Protein AF-A0A942J3Y1-F1 (afdb_monomer_lite)

Secondary structure (DSSP, 8-state):
--PPPPTTSHHHHHHHHHHS-GGG--HHHHHHHHHHHHHH-TTSHHHHHHHHHHHHHHHTT---HHHHHHHHHHHHHHHTSTTS-HHHHHHHHHHHHHHHHHHHHHHH---SHHHHHHHHHHHHHHHHTTT---HHHHHHHHHHHHS---GGGGGG-PPPP-

Structure (mmCIF, N/CA/C/O backbone):
data_AF-A0A942J3Y1-F1
#
_entry.id   AF-A0A942J3Y1-F1
#
loop_
_atom_site.group_PDB
_atom_site.id
_atom_site.type_symbol
_atom_site.label_atom_id
_atom_site.label_alt_id
_atom_site.label_comp_id
_atom_site.label_asym_id
_atom_site.label_entity_id
_atom_site.label_seq_id
_atom_site.pdbx_PDB_ins_code
_atom_site.Cartn_x
_atom_site.Cartn_y
_atom_site.Cartn_z
_atom_site.occupancy
_atom_site.B_iso_or_equiv
_atom_site.auth_seq_id
_atom_site.auth_comp_id
_atom_site.auth_asym_id
_atom_site.auth_atom_id
_atom_site.pdbx_PDB_model_num
ATOM 1 N N . MET A 1 1 ? 2.116 -16.446 23.654 1.00 41.72 1 MET A N 1
ATOM 2 C CA . MET A 1 1 ? 1.563 -17.538 22.818 1.00 41.72 1 MET A CA 1
ATOM 3 C C . MET A 1 1 ? 0.616 -16.916 21.789 1.00 41.72 1 MET A C 1
ATOM 5 O O . MET A 1 1 ? -0.376 -16.317 22.178 1.00 41.72 1 MET A O 1
ATOM 9 N N . LYS A 1 2 ? 0.977 -16.904 20.498 1.00 59.09 2 LYS A N 1
ATOM 10 C CA . LYS A 1 2 ? 0.240 -16.168 19.449 1.00 59.09 2 LYS A CA 1
ATOM 11 C C . LYS A 1 2 ? -0.956 -17.019 18.995 1.00 59.09 2 LYS A C 1
ATOM 13 O O . LYS A 1 2 ? -0.761 -18.037 18.337 1.00 59.09 2 LYS A O 1
ATOM 18 N N . HIS A 1 3 ? -2.175 -16.656 19.394 1.00 60.16 3 HIS A N 1
ATOM 19 C CA . HIS A 1 3 ? -3.381 -17.385 18.993 1.00 60.16 3 HIS A CA 1
ATOM 20 C C . HIS A 1 3 ? -3.645 -17.165 17.495 1.00 60.16 3 HIS A C 1
ATOM 22 O O . HIS A 1 3 ? -3.799 -16.032 17.043 1.00 60.16 3 HIS A O 1
ATOM 28 N N . ARG A 1 4 ? -3.653 -18.240 16.698 1.00 71.06 4 ARG A N 1
ATOM 29 C CA . ARG A 1 4 ? -4.089 -18.193 15.296 1.00 71.06 4 ARG A CA 1
ATOM 30 C C . ARG A 1 4 ? -5.617 -18.273 15.283 1.00 71.06 4 ARG A C 1
ATOM 32 O O . ARG A 1 4 ? -6.165 -19.215 15.847 1.00 71.06 4 ARG A O 1
ATOM 39 N N . GLY A 1 5 ? -6.272 -17.303 14.640 1.00 77.69 5 GLY A N 1
ATOM 40 C CA . GLY A 1 5 ? -7.735 -17.231 14.590 1.00 77.69 5 GLY A CA 1
ATOM 41 C C . GLY A 1 5 ? -8.376 -18.508 14.032 1.00 77.69 5 GLY A C 1
ATOM 42 O O . GLY A 1 5 ? -7.871 -19.103 13.073 1.00 77.69 5 GLY A O 1
ATOM 43 N N . ARG A 1 6 ? -9.478 -18.930 14.650 1.00 85.38 6 ARG A N 1
ATOM 44 C CA . ARG A 1 6 ? -10.275 -20.119 14.325 1.00 85.38 6 ARG A CA 1
ATOM 45 C C . ARG A 1 6 ? -11.400 -19.793 13.348 1.00 85.38 6 ARG A C 1
ATOM 47 O O . ARG A 1 6 ? -11.776 -18.644 13.161 1.00 85.38 6 ARG A O 1
ATOM 54 N N . LYS A 1 7 ? -11.991 -20.831 12.744 1.00 88.50 7 LYS A N 1
ATOM 55 C CA . LYS A 1 7 ? -13.060 -20.708 11.731 1.00 88.50 7 LYS A CA 1
ATOM 56 C C . LYS A 1 7 ? -14.261 -19.865 12.193 1.00 88.50 7 LYS A C 1
ATOM 58 O O . LYS A 1 7 ? -14.865 -19.185 11.365 1.00 88.50 7 LYS A O 1
ATOM 63 N N . SER A 1 8 ? -14.601 -19.933 13.476 1.00 89.38 8 SER A N 1
ATOM 64 C CA . SER A 1 8 ? -15.709 -19.205 14.103 1.00 89.38 8 SER A CA 1
ATOM 65 C C . SER A 1 8 ? -15.400 -17.736 14.384 1.00 89.38 8 SER A C 1
ATOM 67 O O . SER A 1 8 ? -16.333 -16.943 14.496 1.00 89.38 8 SER A O 1
ATOM 69 N N . ASP A 1 9 ? -14.122 -17.363 14.467 1.00 93.31 9 ASP A N 1
ATOM 70 C CA . ASP A 1 9 ? -13.719 -16.047 14.949 1.00 93.31 9 ASP A CA 1
ATOM 71 C C . ASP A 1 9 ? -14.112 -14.964 13.935 1.00 93.31 9 ASP A C 1
ATOM 73 O O . ASP A 1 9 ? -13.866 -15.136 12.731 1.00 93.31 9 ASP A O 1
ATOM 77 N N . PRO A 1 10 ? -14.675 -13.825 14.377 1.00 94.31 10 PRO A N 1
ATOM 78 C CA . PRO A 1 10 ? -15.146 -12.789 13.459 1.00 94.31 10 PRO A CA 1
ATOM 79 C C . PRO A 1 10 ? -14.056 -12.300 12.489 1.00 94.31 10 PRO A C 1
ATOM 81 O O . PRO A 1 10 ? -14.285 -12.230 11.277 1.00 94.31 10 PRO A O 1
ATOM 84 N N . LEU A 1 11 ? -12.831 -12.089 12.990 1.00 93.62 11 LEU A N 1
ATOM 85 C CA . LEU A 1 11 ? -11.681 -11.678 12.177 1.00 93.62 11 LEU A CA 1
ATOM 86 C C . LEU A 1 11 ? -11.264 -12.735 11.150 1.00 93.62 11 LEU A C 1
ATOM 88 O O . LEU A 1 11 ? -10.953 -12.418 9.999 1.00 93.62 11 LEU A O 1
ATOM 92 N N . TYR A 1 12 ? -11.306 -14.015 11.524 1.00 93.62 12 TYR A N 1
ATOM 93 C CA . TYR A 1 12 ? -11.017 -15.086 10.578 1.00 93.62 12 TYR A CA 1
ATOM 94 C C . TYR A 1 12 ? -12.079 -15.139 9.476 1.00 93.62 12 TYR A C 1
ATOM 96 O O . TYR A 1 12 ? -11.744 -15.334 8.304 1.00 93.62 12 TYR A O 1
ATOM 104 N N . ARG A 1 13 ? -13.355 -14.926 9.816 1.00 94.94 13 ARG A N 1
ATOM 105 C CA . ARG A 1 13 ? -14.476 -14.926 8.863 1.00 94.94 13 ARG A CA 1
ATOM 106 C C . ARG A 1 13 ? -14.431 -13.752 7.882 1.00 94.94 13 ARG A C 1
ATOM 108 O O . ARG A 1 13 ? -14.847 -13.936 6.740 1.00 94.94 13 ARG A O 1
ATOM 115 N N . THR A 1 14 ? -13.915 -12.591 8.290 1.00 95.12 14 THR A N 1
ATOM 116 C CA . THR A 1 14 ? -13.847 -11.384 7.441 1.00 95.12 14 THR A CA 1
ATOM 117 C C . THR A 1 14 ? -12.555 -11.268 6.620 1.00 95.12 14 THR A C 1
ATOM 119 O O . THR A 1 14 ? -12.500 -10.497 5.667 1.00 95.12 14 THR A O 1
ATOM 122 N N . ARG A 1 15 ? -11.527 -12.088 6.898 1.00 94.56 15 ARG A N 1
ATOM 123 C CA . ARG A 1 15 ? -10.178 -11.979 6.293 1.00 94.56 15 ARG A CA 1
ATOM 124 C C . ARG A 1 15 ? -10.134 -11.804 4.768 1.00 94.56 15 ARG A C 1
ATOM 126 O O . ARG A 1 15 ? -9.272 -11.099 4.265 1.00 94.56 15 ARG A O 1
ATOM 133 N N . ARG A 1 16 ? -11.045 -12.450 4.026 1.00 95.50 16 ARG A N 1
ATOM 134 C CA . ARG A 1 16 ? -11.109 -12.337 2.556 1.00 95.50 16 ARG A CA 1
ATOM 135 C C . ARG A 1 16 ? -11.624 -10.968 2.108 1.00 95.50 16 ARG A C 1
ATOM 137 O O . ARG A 1 16 ? -11.106 -10.423 1.146 1.00 95.50 16 ARG A O 1
ATOM 144 N N . LEU A 1 17 ? -12.589 -10.407 2.833 1.00 96.56 17 LEU A N 1
ATOM 145 C CA . LEU A 1 17 ? -13.144 -9.083 2.552 1.00 96.56 17 LEU A CA 1
ATOM 146 C C . LEU A 1 17 ? -12.122 -7.979 2.852 1.00 96.56 17 LEU A C 1
ATOM 148 O O . LEU A 1 17 ? -12.091 -6.976 2.156 1.00 96.56 17 LEU A O 1
ATOM 152 N N . LEU A 1 18 ? -11.243 -8.191 3.840 1.00 96.06 18 LEU A N 1
ATOM 153 C CA . LEU A 1 18 ? -10.174 -7.242 4.176 1.00 96.06 18 LEU A CA 1
ATOM 154 C C . LEU A 1 18 ? -9.089 -7.139 3.093 1.00 96.06 18 LEU A C 1
ATOM 156 O O . LEU A 1 18 ? -8.477 -6.085 2.943 1.00 96.06 18 LEU A O 1
ATOM 160 N N . VAL A 1 19 ? -8.823 -8.204 2.333 1.00 95.75 19 VAL A N 1
ATOM 161 C CA . VAL A 1 19 ? -7.805 -8.173 1.261 1.00 95.75 19 VAL A CA 1
ATOM 162 C C . VAL A 1 19 ? -8.372 -7.760 -0.094 1.00 95.75 19 VAL A C 1
ATOM 164 O O . VAL A 1 19 ? -7.614 -7.357 -0.971 1.00 95.75 19 VAL A O 1
ATOM 167 N N . MET A 1 20 ? -9.691 -7.826 -0.268 1.00 95.94 20 MET A N 1
ATOM 168 C CA . MET A 1 20 ? -10.347 -7.304 -1.460 1.00 95.94 20 MET A CA 1
ATOM 169 C C . MET A 1 20 ? -10.292 -5.777 -1.498 1.00 95.94 20 MET A C 1
ATOM 171 O O . MET A 1 20 ? -10.225 -5.116 -0.465 1.00 95.94 20 MET A O 1
ATOM 175 N N . ALA A 1 21 ? -10.301 -5.251 -2.716 1.00 94.62 21 ALA A N 1
ATOM 176 C CA . ALA A 1 21 ? -10.475 -3.837 -3.001 1.00 94.62 21 ALA A CA 1
ATOM 177 C C . ALA A 1 21 ? -11.900 -3.397 -2.631 1.00 94.62 21 ALA A C 1
ATOM 179 O O . ALA A 1 21 ? -12.844 -4.110 -2.987 1.00 94.62 21 ALA A O 1
ATOM 180 N N . ASP A 1 22 ? -12.065 -2.268 -1.938 1.00 94.56 22 ASP A N 1
ATOM 181 C CA . ASP A 1 22 ? -13.389 -1.819 -1.481 1.00 94.56 22 ASP A CA 1
ATOM 182 C C . ASP A 1 22 ? -14.372 -1.582 -2.635 1.00 94.56 22 ASP A C 1
ATOM 184 O O . ASP A 1 22 ? -15.543 -1.957 -2.554 1.00 94.56 22 ASP A O 1
ATOM 188 N N . GLU A 1 23 ? -13.876 -1.073 -3.763 1.00 94.12 23 GLU A N 1
ATOM 189 C CA . GLU A 1 23 ? -14.667 -0.832 -4.971 1.00 94.12 23 GLU A CA 1
ATOM 190 C C . GLU A 1 23 ? -15.221 -2.120 -5.608 1.00 94.12 23 GLU A C 1
ATOM 192 O O . GLU A 1 23 ? -16.117 -2.066 -6.444 1.00 94.12 23 GLU A O 1
ATOM 197 N N . ARG A 1 24 ? -14.711 -3.295 -5.212 1.00 94.69 24 ARG A N 1
ATOM 198 C CA . ARG A 1 24 ? -15.180 -4.608 -5.689 1.00 94.69 24 ARG A CA 1
ATOM 199 C C . ARG A 1 24 ? -16.197 -5.266 -4.760 1.00 94.69 24 ARG A C 1
ATOM 201 O O . ARG A 1 24 ? -16.638 -6.377 -5.051 1.00 94.69 24 ARG A O 1
ATOM 208 N N . LEU A 1 25 ? -16.492 -4.655 -3.617 1.00 95.69 25 LEU A N 1
ATOM 209 C CA . LEU A 1 25 ? -17.461 -5.175 -2.663 1.00 95.69 25 LEU A CA 1
ATOM 210 C C . LEU A 1 25 ? -18.853 -4.645 -3.001 1.00 95.69 25 LEU A C 1
ATOM 212 O O . LEU A 1 25 ? -19.019 -3.467 -3.307 1.00 95.69 25 LEU A O 1
ATOM 216 N N . ASP A 1 26 ? -19.848 -5.524 -2.919 1.00 97.12 26 ASP A N 1
ATOM 217 C CA . ASP A 1 26 ? -21.243 -5.104 -2.857 1.00 97.12 26 ASP A CA 1
ATOM 218 C C . ASP A 1 26 ? -21.583 -4.601 -1.444 1.00 97.12 26 ASP A C 1
ATOM 220 O O . ASP A 1 26 ? -20.821 -4.784 -0.483 1.00 97.12 26 ASP A O 1
ATOM 224 N N . ASP A 1 27 ? -22.741 -3.961 -1.305 1.00 97.25 27 ASP A N 1
ATOM 225 C CA . ASP A 1 27 ? -23.154 -3.358 -0.035 1.00 97.25 27 ASP A CA 1
ATOM 226 C C . ASP A 1 27 ? -23.291 -4.400 1.077 1.00 97.25 27 ASP A C 1
ATOM 228 O O . ASP A 1 27 ? -22.856 -4.176 2.207 1.00 97.25 27 ASP A O 1
ATOM 232 N N . ARG A 1 28 ? -23.765 -5.603 0.734 1.00 97.19 28 ARG A N 1
ATOM 233 C CA . ARG A 1 28 ? -23.866 -6.727 1.670 1.00 97.19 28 ARG A CA 1
ATOM 234 C C . ARG A 1 28 ? -22.498 -7.156 2.201 1.00 97.19 28 ARG A C 1
ATOM 236 O O . ARG A 1 28 ? -22.358 -7.493 3.379 1.00 97.19 28 ARG A O 1
ATOM 243 N N . ALA A 1 29 ? -21.476 -7.195 1.352 1.00 96.56 29 ALA A N 1
ATOM 244 C CA . ALA A 1 29 ? -20.122 -7.543 1.750 1.00 96.56 29 ALA A CA 1
ATOM 245 C C . ALA A 1 29 ? -19.470 -6.422 2.569 1.00 96.56 29 ALA A C 1
ATOM 247 O O . ALA A 1 29 ? -18.760 -6.733 3.532 1.00 96.56 29 ALA A O 1
ATOM 248 N N . ARG A 1 30 ? -19.740 -5.146 2.257 1.00 97.12 30 ARG A N 1
ATOM 249 C CA . ARG A 1 30 ? -19.304 -4.004 3.083 1.00 97.12 30 ARG A CA 1
ATOM 250 C C . ARG A 1 30 ? -19.914 -4.062 4.480 1.00 97.12 30 ARG A C 1
ATOM 252 O O . ARG A 1 30 ? -19.170 -4.027 5.461 1.00 97.12 30 ARG A O 1
ATOM 259 N N . GLU A 1 31 ? -21.228 -4.240 4.574 1.00 97.25 31 GLU A N 1
ATOM 260 C CA . GLU A 1 31 ? -21.950 -4.357 5.844 1.00 97.25 31 GLU A CA 1
ATOM 261 C C . GLU A 1 31 ? -21.434 -5.550 6.657 1.00 97.25 31 GLU A C 1
ATOM 263 O O . GLU A 1 31 ? -21.067 -5.426 7.828 1.00 97.25 31 GLU A O 1
ATOM 268 N N . ARG A 1 32 ? -21.269 -6.709 6.008 1.00 96.81 32 ARG A N 1
ATOM 269 C CA . ARG A 1 32 ? -20.686 -7.894 6.645 1.00 96.81 32 ARG A CA 1
ATOM 270 C C . ARG A 1 32 ? -19.273 -7.640 7.168 1.00 96.81 32 ARG A C 1
ATOM 272 O O . ARG A 1 32 ? -18.941 -8.117 8.255 1.00 96.81 32 ARG A O 1
ATOM 279 N N . ARG A 1 33 ? -18.420 -6.935 6.416 1.00 97.31 33 ARG A N 1
ATOM 280 C CA . ARG A 1 33 ? -17.069 -6.574 6.873 1.00 97.31 33 ARG A CA 1
ATOM 281 C C . ARG A 1 33 ? -17.146 -5.685 8.110 1.00 97.31 33 ARG A C 1
ATOM 283 O O . ARG A 1 33 ? -16.448 -5.973 9.081 1.00 97.31 33 ARG A O 1
ATOM 290 N N . GLN A 1 34 ? -17.975 -4.644 8.074 1.00 96.56 34 GLN A N 1
ATOM 291 C CA . GLN A 1 34 ? -18.157 -3.712 9.187 1.00 96.56 34 GLN A CA 1
ATOM 292 C C . GLN A 1 34 ? -18.646 -4.436 10.447 1.00 96.56 34 GLN A C 1
ATOM 294 O O . GLN A 1 34 ? -18.016 -4.303 11.496 1.00 96.56 34 GLN A O 1
ATOM 299 N N . GLY A 1 35 ? -19.677 -5.279 10.334 1.00 97.19 35 GLY A N 1
ATOM 300 C CA . GLY A 1 35 ? -20.210 -6.053 11.458 1.00 97.19 35 GLY A CA 1
ATOM 301 C C . GLY A 1 35 ? -19.194 -7.036 12.050 1.00 97.19 35 GLY A C 1
ATOM 302 O O . GLY A 1 35 ? -19.045 -7.127 13.267 1.00 97.19 35 GLY A O 1
ATOM 303 N N . LEU A 1 36 ? -18.426 -7.739 11.209 1.00 97.00 36 LEU A N 1
ATOM 304 C CA . LEU A 1 36 ? -17.396 -8.669 11.690 1.00 97.00 36 LEU A CA 1
ATOM 305 C C . LEU A 1 36 ? -16.187 -7.959 12.317 1.00 97.00 36 LEU A C 1
ATOM 307 O O . LEU A 1 36 ? -15.577 -8.518 13.227 1.00 97.00 36 LEU A O 1
ATOM 311 N N . LEU A 1 37 ? -15.840 -6.753 11.855 1.00 96.69 37 LEU A N 1
ATOM 312 C CA . LEU A 1 37 ? -14.838 -5.913 12.516 1.00 96.69 37 LEU A CA 1
ATOM 313 C C . LEU A 1 37 ? -15.357 -5.415 13.866 1.00 96.69 37 LEU A C 1
ATOM 315 O O . LEU A 1 37 ? -14.648 -5.541 14.854 1.00 96.69 37 LEU A O 1
ATOM 319 N N . ALA A 1 38 ? -16.599 -4.929 13.940 1.00 96.19 38 ALA A N 1
ATOM 320 C CA . ALA A 1 38 ? -17.200 -4.487 15.200 1.00 96.19 38 ALA A CA 1
ATOM 321 C C . ALA A 1 38 ? -17.222 -5.604 16.260 1.00 96.19 38 ALA A C 1
ATOM 323 O O . ALA A 1 38 ? -16.930 -5.358 17.424 1.00 96.19 38 ALA A O 1
ATOM 324 N N . ALA A 1 39 ? -17.497 -6.845 15.850 1.00 95.75 39 ALA A N 1
ATOM 325 C CA . ALA A 1 39 ? -17.523 -7.994 16.753 1.00 95.75 39 ALA A CA 1
ATOM 326 C C . ALA A 1 39 ? -16.134 -8.557 17.119 1.00 95.75 39 ALA A C 1
ATOM 328 O O . ALA A 1 39 ? -16.016 -9.299 18.091 1.00 95.75 39 ALA A O 1
ATOM 329 N N . GLY A 1 40 ? -15.100 -8.297 16.311 1.00 94.25 40 GLY A N 1
ATOM 330 C CA . GLY A 1 40 ? -13.810 -8.994 16.398 1.00 94.25 40 GLY A CA 1
ATOM 331 C C . GLY A 1 40 ? -12.583 -8.118 16.619 1.00 94.25 40 GLY A C 1
ATOM 332 O O . GLY A 1 40 ? -11.514 -8.663 16.883 1.00 94.25 40 GLY A O 1
ATOM 333 N N . ASP A 1 41 ? -12.710 -6.799 16.489 1.00 95.31 41 ASP A N 1
ATOM 334 C CA . ASP A 1 41 ? -11.605 -5.840 16.541 1.00 95.31 41 ASP A CA 1
ATOM 335 C C . ASP A 1 41 ? -11.842 -4.765 17.615 1.00 95.31 41 ASP A C 1
ATOM 337 O O . ASP A 1 41 ? -12.019 -3.590 17.295 1.00 95.31 41 ASP A O 1
ATOM 341 N N . PRO A 1 42 ? -11.858 -5.137 18.907 1.00 93.94 42 PRO A N 1
ATOM 342 C CA . PRO A 1 42 ? -12.206 -4.213 19.990 1.00 93.94 42 PRO A CA 1
ATOM 343 C C . PRO A 1 42 ? -11.243 -3.025 20.115 1.00 93.94 42 PRO A C 1
ATOM 345 O O . PRO A 1 42 ? -11.607 -2.004 20.684 1.00 93.94 42 PRO A O 1
ATOM 348 N N . LYS A 1 43 ? -10.013 -3.158 19.601 1.00 92.31 43 LYS A N 1
ATOM 349 C CA . LYS A 1 43 ? -9.005 -2.089 19.600 1.00 92.31 43 LYS A CA 1
ATOM 350 C C . LYS A 1 43 ? -8.968 -1.290 18.295 1.00 92.31 43 LYS A C 1
ATOM 352 O O . LYS A 1 43 ? -8.190 -0.354 18.207 1.00 92.31 43 LYS A O 1
ATOM 357 N N . GLY A 1 44 ? -9.726 -1.683 17.271 1.00 95.31 44 GLY A N 1
ATOM 358 C CA . GLY A 1 44 ? -9.732 -1.018 15.962 1.00 95.31 44 GLY A CA 1
ATOM 359 C C . GLY A 1 44 ? -8.487 -1.242 15.093 1.00 95.31 44 GLY A C 1
ATOM 360 O O . GLY A 1 44 ? -8.465 -0.810 13.946 1.00 95.31 44 GLY A O 1
ATOM 361 N N . HIS A 1 45 ? -7.467 -1.959 15.576 1.00 95.62 45 HIS A N 1
ATOM 362 C CA . HIS A 1 45 ? -6.189 -2.089 14.869 1.00 95.62 45 HIS A CA 1
ATOM 363 C C . HIS A 1 45 ? -6.327 -2.749 13.487 1.00 95.62 45 HIS A C 1
ATOM 365 O O . HIS A 1 45 ? -5.573 -2.433 12.566 1.00 95.62 45 HIS A O 1
ATOM 371 N N . VAL A 1 46 ? -7.248 -3.706 13.332 1.00 96.12 46 VAL A N 1
ATOM 372 C CA . VAL A 1 46 ? -7.466 -4.395 12.049 1.00 96.12 46 VAL A CA 1
ATOM 373 C C . VAL A 1 46 ? -8.227 -3.496 11.083 1.00 96.12 46 VAL A C 1
ATOM 375 O O . VAL A 1 46 ? -7.933 -3.504 9.886 1.00 96.12 46 VAL A O 1
ATOM 378 N N . ARG A 1 47 ? -9.181 -2.713 11.590 1.00 96.94 47 ARG A N 1
ATOM 379 C CA . ARG A 1 47 ? -9.869 -1.677 10.822 1.00 96.94 47 ARG A CA 1
ATOM 380 C C . ARG A 1 47 ? -8.876 -0.633 10.325 1.00 96.94 47 ARG A C 1
ATOM 382 O O . ARG A 1 47 ? -8.853 -0.392 9.124 1.00 96.94 47 ARG A O 1
ATOM 389 N N . ASP A 1 48 ? -8.016 -0.111 11.192 1.00 97.81 48 ASP A N 1
ATOM 390 C CA . ASP A 1 48 ? -7.001 0.879 10.819 1.00 97.81 48 ASP A CA 1
ATOM 391 C C . ASP A 1 48 ? -6.025 0.313 9.784 1.00 97.81 48 ASP A C 1
ATOM 393 O O . ASP A 1 48 ? -5.707 0.969 8.796 1.00 97.81 48 ASP A O 1
ATOM 397 N N . ALA A 1 49 ? -5.602 -0.946 9.948 1.00 97.44 49 ALA A N 1
ATOM 398 C CA . ALA A 1 49 ? -4.754 -1.625 8.972 1.00 97.44 49 ALA A CA 1
ATOM 399 C C . ALA A 1 49 ? -5.431 -1.785 7.606 1.00 97.44 49 ALA A C 1
ATOM 401 O O . ALA A 1 49 ? -4.783 -1.635 6.567 1.00 97.44 49 ALA A O 1
ATOM 402 N N . TRP A 1 50 ? -6.730 -2.082 7.589 1.00 97.50 50 TRP A N 1
ATOM 403 C CA . TRP A 1 50 ? -7.504 -2.131 6.355 1.00 97.50 50 TRP A CA 1
ATOM 404 C C . TRP A 1 50 ? -7.639 -0.743 5.711 1.00 97.50 50 TRP A C 1
ATOM 406 O O . TRP A 1 50 ? -7.416 -0.628 4.507 1.00 97.50 50 TRP A O 1
ATOM 416 N N . THR A 1 51 ? -7.916 0.303 6.492 1.00 97.06 51 THR A N 1
ATOM 417 C CA . THR A 1 51 ? -7.996 1.689 6.004 1.00 97.06 51 THR A CA 1
ATOM 418 C C . THR A 1 51 ? -6.663 2.144 5.416 1.00 97.06 51 THR A C 1
ATOM 420 O O . THR A 1 51 ? -6.622 2.620 4.285 1.00 97.06 51 THR A O 1
ATOM 423 N N . ALA A 1 52 ? -5.554 1.912 6.125 1.00 97.50 52 ALA A N 1
ATOM 424 C CA . ALA A 1 52 ? -4.209 2.211 5.641 1.00 97.50 52 ALA A CA 1
ATOM 425 C C . ALA A 1 52 ? -3.903 1.475 4.328 1.00 97.50 52 ALA A C 1
ATOM 427 O O . ALA A 1 52 ? -3.335 2.054 3.406 1.00 97.50 52 ALA A O 1
ATOM 428 N N . LYS A 1 53 ? -4.322 0.207 4.203 1.00 96.62 53 LYS A N 1
ATOM 429 C CA . LYS A 1 53 ? -4.194 -0.553 2.953 1.00 96.62 53 LYS A CA 1
ATOM 430 C C . LYS A 1 53 ? -4.955 0.119 1.807 1.00 96.62 53 LYS A C 1
ATOM 432 O O . LYS A 1 53 ? -4.394 0.223 0.722 1.00 96.62 53 LYS A O 1
ATOM 437 N N . GLU A 1 54 ? -6.202 0.545 2.008 1.00 97.25 54 GLU A N 1
ATOM 438 C CA . GLU A 1 54 ? -6.942 1.261 0.956 1.00 97.25 54 GLU A CA 1
ATOM 439 C C . GLU A 1 54 ? -6.271 2.598 0.614 1.00 97.25 54 GLU A C 1
ATOM 441 O O . GLU A 1 54 ? -6.036 2.853 -0.561 1.00 97.25 54 GLU A O 1
ATOM 446 N N . ALA A 1 55 ? -5.826 3.380 1.602 1.00 96.44 55 ALA A N 1
ATOM 447 C CA . ALA A 1 55 ? -5.109 4.639 1.367 1.00 96.44 55 ALA A CA 1
ATOM 448 C C . ALA A 1 55 ? -3.800 4.455 0.571 1.00 96.44 55 ALA A C 1
ATOM 450 O O . ALA A 1 55 ? -3.469 5.267 -0.291 1.00 96.44 55 ALA A O 1
ATOM 451 N N . VAL A 1 56 ? -3.068 3.356 0.795 1.00 96.12 56 VAL A N 1
ATOM 452 C CA . VAL A 1 56 ? -1.902 2.996 -0.032 1.00 96.12 56 VAL A CA 1
ATOM 453 C C . VAL A 1 56 ? -2.319 2.633 -1.461 1.00 96.12 56 VAL A C 1
ATOM 455 O O . VAL A 1 56 ? -1.587 2.920 -2.406 1.00 96.12 56 VAL A O 1
ATOM 458 N N . ARG A 1 57 ? -3.481 1.998 -1.657 1.00 94.94 57 ARG A N 1
ATOM 459 C CA . ARG A 1 57 ? -3.993 1.690 -3.003 1.00 94.94 57 ARG A CA 1
ATOM 460 C C . ARG A 1 57 ? -4.407 2.949 -3.760 1.00 94.94 57 ARG A C 1
ATOM 462 O O . ARG A 1 57 ? -4.216 2.975 -4.975 1.00 94.94 57 ARG A O 1
ATOM 469 N N . GLU A 1 58 ? -4.927 3.961 -3.066 1.00 93.62 58 GLU A N 1
ATOM 470 C CA . GLU A 1 58 ? -5.309 5.246 -3.670 1.00 93.62 58 GLU A CA 1
ATOM 471 C C . GLU A 1 58 ? -4.144 5.933 -4.379 1.00 93.62 58 GLU A C 1
ATOM 473 O O . GLU A 1 58 ? -4.357 6.488 -5.454 1.00 93.62 58 GLU A O 1
ATOM 478 N N . ILE A 1 59 ? -2.912 5.801 -3.859 1.00 94.31 59 ILE A N 1
ATOM 479 C CA . ILE A 1 59 ? -1.695 6.343 -4.490 1.00 94.31 59 ILE A CA 1
ATOM 480 C C . ILE A 1 59 ? -1.686 6.024 -5.983 1.00 94.31 59 ILE A C 1
ATOM 482 O O . ILE A 1 59 ? -1.550 6.919 -6.803 1.00 94.31 59 ILE A O 1
ATOM 486 N N . TYR A 1 60 ? -1.931 4.764 -6.355 1.00 89.62 60 TYR A N 1
ATOM 487 C CA . TYR A 1 60 ? -1.845 4.286 -7.739 1.00 89.62 60 TYR A CA 1
ATOM 488 C C . TYR A 1 60 ? -2.939 4.824 -8.677 1.00 89.62 60 TYR A C 1
ATOM 490 O O . TYR A 1 60 ? -2.856 4.600 -9.890 1.00 89.62 60 TYR A O 1
ATOM 498 N N . ARG A 1 61 ? -3.953 5.519 -8.148 1.00 91.56 61 ARG A N 1
ATOM 499 C CA . ARG A 1 61 ? -4.959 6.246 -8.937 1.00 91.56 61 ARG A CA 1
ATOM 500 C C . ARG A 1 61 ? -4.525 7.678 -9.260 1.00 91.56 61 ARG A C 1
ATOM 502 O O . ARG A 1 61 ? -5.092 8.279 -10.167 1.00 91.56 61 ARG A O 1
ATOM 509 N N . ILE A 1 62 ? -3.518 8.204 -8.565 1.00 93.94 62 ILE A N 1
ATOM 510 C CA . ILE A 1 62 ? -2.976 9.544 -8.790 1.00 93.94 62 ILE A CA 1
ATOM 511 C C . ILE A 1 62 ? -2.133 9.540 -10.071 1.00 93.94 62 ILE A C 1
ATOM 513 O O . ILE A 1 62 ? -1.263 8.687 -10.262 1.00 93.94 62 ILE A O 1
ATOM 517 N N . ALA A 1 63 ? -2.397 10.487 -10.972 1.00 91.62 63 ALA A N 1
ATOM 518 C CA . ALA A 1 63 ? -1.644 10.625 -12.219 1.00 91.62 63 ALA A CA 1
ATOM 519 C C . ALA A 1 63 ? -0.373 11.475 -12.049 1.00 91.62 63 ALA A C 1
ATOM 521 O O . ALA A 1 63 ? 0.660 11.137 -12.622 1.00 91.62 63 ALA A O 1
ATOM 522 N N . ASP A 1 64 ? -0.446 12.549 -11.259 1.00 93.12 64 ASP A N 1
ATOM 523 C CA . ASP A 1 64 ? 0.660 13.484 -11.040 1.00 93.12 64 ASP A CA 1
ATOM 524 C C . ASP A 1 64 ? 1.689 12.912 -10.038 1.00 93.12 64 ASP A C 1
ATOM 526 O O . ASP A 1 64 ? 1.324 12.608 -8.897 1.00 93.12 64 ASP A O 1
ATOM 530 N N . PRO A 1 65 ? 2.974 12.769 -10.422 1.00 93.25 65 PRO A N 1
ATOM 531 C CA . PRO A 1 65 ? 4.030 12.308 -9.522 1.00 93.25 65 PRO A CA 1
ATOM 532 C C . PRO A 1 65 ? 4.237 13.173 -8.273 1.00 93.25 65 PRO A C 1
ATOM 534 O O . PRO A 1 65 ? 4.564 12.624 -7.221 1.00 93.25 65 PRO A O 1
ATOM 537 N N . ASN A 1 66 ? 4.050 14.493 -8.363 1.00 95.50 66 ASN A N 1
ATOM 538 C CA . ASN A 1 66 ? 4.215 15.393 -7.219 1.00 95.50 66 ASN A CA 1
ATOM 539 C C . ASN A 1 66 ? 3.087 15.178 -6.211 1.00 95.50 66 ASN A C 1
ATOM 541 O O . ASN A 1 66 ? 3.349 14.960 -5.031 1.00 95.50 66 ASN A O 1
ATOM 545 N N . LEU A 1 67 ? 1.845 15.105 -6.695 1.00 96.12 67 LEU A N 1
ATOM 546 C CA . LEU A 1 67 ? 0.689 14.802 -5.852 1.00 96.12 67 LEU A CA 1
ATOM 547 C C . LEU A 1 67 ? 0.786 13.399 -5.229 1.00 96.12 67 LEU A C 1
ATOM 549 O O . LEU A 1 67 ? 0.409 13.194 -4.079 1.00 96.12 67 LEU A O 1
ATOM 553 N N . ALA A 1 68 ? 1.328 12.421 -5.961 1.00 96.12 68 ALA A N 1
ATOM 554 C CA . ALA A 1 68 ? 1.567 11.085 -5.423 1.00 96.12 68 ALA A CA 1
ATOM 555 C C . ALA A 1 68 ? 2.629 11.092 -4.310 1.00 96.12 68 ALA A C 1
ATOM 557 O O . ALA A 1 68 ? 2.491 10.357 -3.329 1.00 96.12 68 ALA A O 1
ATOM 558 N N . LEU A 1 69 ? 3.672 11.923 -4.449 1.00 96.94 69 LEU A N 1
ATOM 559 C CA . LEU A 1 69 ? 4.701 12.116 -3.428 1.00 96.94 69 LEU A CA 1
ATOM 560 C C . LEU A 1 69 ? 4.134 12.783 -2.169 1.00 96.94 69 LEU A C 1
ATOM 562 O O . LEU A 1 69 ? 4.420 12.330 -1.060 1.00 96.94 69 LEU A O 1
ATOM 566 N N . GLU A 1 70 ? 3.326 13.828 -2.335 1.00 97.38 70 GLU A N 1
ATOM 567 C CA . GLU A 1 70 ? 2.629 14.498 -1.234 1.00 97.38 70 GLU A CA 1
ATOM 568 C C . GLU A 1 70 ? 1.735 13.507 -0.485 1.00 97.38 70 GLU A C 1
ATOM 570 O O . GLU A 1 70 ? 1.908 13.314 0.717 1.00 97.38 70 GLU A O 1
ATOM 575 N N . TRP A 1 71 ? 0.889 12.770 -1.211 1.00 97.38 71 TRP A N 1
ATOM 576 C CA . TRP A 1 71 ? -0.010 11.775 -0.628 1.00 97.38 71 TRP A CA 1
ATOM 577 C C . TRP A 1 71 ? 0.727 10.696 0.170 1.00 97.38 71 TRP A C 1
ATOM 579 O O . TRP A 1 71 ? 0.350 10.381 1.299 1.00 97.38 71 TRP A O 1
ATOM 589 N N . VAL A 1 72 ? 1.776 10.084 -0.398 1.00 97.75 72 VAL A N 1
ATOM 590 C CA . VAL A 1 72 ? 2.507 9.017 0.307 1.00 97.75 72 VAL A CA 1
ATOM 591 C C . VAL A 1 72 ? 3.255 9.555 1.527 1.00 97.75 72 VAL A C 1
ATOM 593 O O . VAL A 1 72 ? 3.390 8.830 2.512 1.00 97.75 72 VAL A O 1
ATOM 596 N N . THR A 1 73 ? 3.714 10.808 1.483 1.00 97.75 73 THR A N 1
ATOM 597 C CA . THR A 1 73 ? 4.397 11.464 2.605 1.00 97.75 73 THR A CA 1
ATOM 598 C C . THR A 1 73 ? 3.410 11.787 3.722 1.00 97.75 73 THR A C 1
ATOM 600 O O . THR A 1 73 ? 3.643 11.389 4.859 1.00 97.75 73 THR A O 1
ATOM 603 N N . GLU A 1 74 ? 2.263 12.388 3.406 1.00 98.00 74 GLU A N 1
ATOM 604 C CA . GLU A 1 74 ? 1.206 12.684 4.381 1.00 98.00 74 GLU A CA 1
ATOM 605 C C . GLU A 1 74 ? 0.658 11.406 5.032 1.00 98.00 74 GLU A C 1
ATOM 607 O O . GLU A 1 74 ? 0.501 11.324 6.255 1.00 98.00 74 GLU A O 1
ATOM 612 N N . LEU A 1 75 ? 0.433 10.358 4.234 1.00 97.88 75 LEU A N 1
ATOM 613 C CA . LEU A 1 75 ? 0.026 9.054 4.749 1.00 97.88 75 LEU A CA 1
ATOM 614 C C . LEU A 1 75 ? 1.103 8.450 5.658 1.00 97.88 75 LEU A C 1
ATOM 616 O O . LEU A 1 75 ? 0.784 7.865 6.694 1.00 97.88 75 LEU A O 1
ATOM 620 N N . ALA A 1 76 ? 2.378 8.571 5.285 1.00 98.00 76 ALA A N 1
ATOM 621 C CA . ALA A 1 76 ? 3.480 8.077 6.099 1.00 98.00 76 ALA A CA 1
ATOM 622 C C . ALA A 1 76 ? 3.566 8.797 7.450 1.00 98.00 76 ALA A C 1
ATOM 624 O O . ALA A 1 76 ? 3.772 8.133 8.469 1.00 98.00 76 ALA A O 1
ATOM 625 N N . ASP A 1 77 ? 3.381 10.116 7.450 1.00 97.94 77 ASP A N 1
ATOM 626 C CA . ASP A 1 77 ? 3.377 10.964 8.638 1.00 97.94 77 ASP A CA 1
ATOM 627 C C . ASP A 1 77 ? 2.202 10.624 9.554 1.00 97.94 77 ASP A C 1
ATOM 629 O O . ASP A 1 77 ? 2.407 10.354 10.738 1.00 97.94 77 ASP A O 1
ATOM 633 N N . THR A 1 78 ? 1.003 10.506 8.983 1.00 97.94 78 THR A N 1
ATOM 634 C CA . THR A 1 78 ? -0.207 10.086 9.699 1.00 97.94 78 THR A CA 1
ATOM 635 C C . THR A 1 78 ? -0.003 8.741 10.392 1.00 97.94 78 THR A C 1
ATOM 637 O O . THR A 1 78 ? -0.278 8.601 11.581 1.00 97.94 78 THR A O 1
ATOM 640 N N . LEU A 1 79 ? 0.510 7.734 9.678 1.00 97.81 79 LEU A N 1
ATOM 641 C CA . LEU A 1 79 ? 0.657 6.382 10.223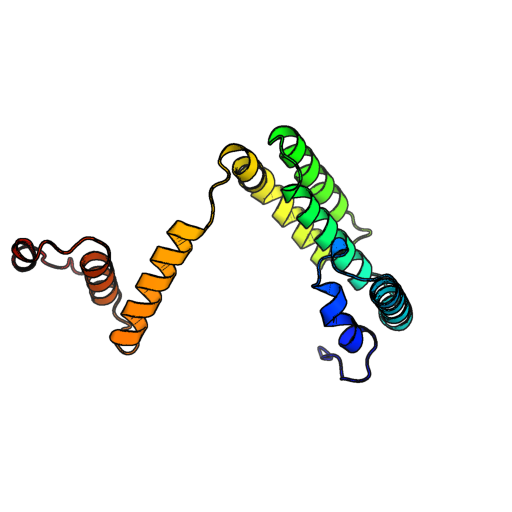 1.00 97.81 79 LEU A CA 1
ATOM 642 C C . LEU A 1 79 ? 1.762 6.252 11.282 1.00 97.81 79 LEU A C 1
ATOM 644 O O . LEU A 1 79 ? 1.771 5.250 11.996 1.00 97.81 79 LEU A O 1
ATOM 648 N N . ASP A 1 80 ? 2.695 7.204 11.386 1.00 96.94 80 ASP A N 1
ATOM 649 C CA . ASP A 1 80 ? 3.779 7.196 12.384 1.00 96.94 80 ASP A CA 1
ATOM 650 C C . ASP A 1 80 ? 3.331 7.720 13.766 1.00 96.94 80 ASP A C 1
ATOM 652 O O . ASP A 1 80 ? 4.049 7.543 14.760 1.00 96.94 80 ASP A O 1
ATOM 656 N N . ASP A 1 81 ? 2.123 8.290 13.855 1.00 96.31 81 ASP A N 1
ATOM 657 C CA . ASP A 1 81 ? 1.532 8.776 15.102 1.00 96.31 81 ASP A CA 1
ATOM 658 C C . ASP A 1 81 ? 1.347 7.646 16.136 1.00 96.31 81 ASP A C 1
ATOM 660 O O . ASP A 1 81 ? 1.054 6.488 15.826 1.00 96.31 81 ASP A O 1
ATOM 664 N N . THR A 1 82 ? 1.519 7.998 17.408 1.00 95.00 82 THR A N 1
ATOM 665 C CA . THR A 1 82 ? 1.326 7.124 18.569 1.00 95.00 82 THR A CA 1
ATOM 666 C C . THR A 1 82 ? -0.088 6.571 18.737 1.00 95.00 82 THR A C 1
ATOM 668 O O . THR A 1 82 ? -0.230 5.545 19.405 1.00 95.00 82 THR A O 1
ATOM 671 N N . VAL A 1 83 ? -1.108 7.188 18.128 1.00 95.50 83 VAL A N 1
ATOM 672 C CA . VAL A 1 83 ? -2.480 6.651 18.118 1.00 95.50 83 VAL A CA 1
ATOM 673 C C . VAL A 1 83 ? -2.577 5.322 17.367 1.00 95.50 83 VAL A C 1
ATOM 675 O O . VAL A 1 83 ? -3.438 4.503 17.683 1.00 95.50 83 VAL A O 1
ATOM 678 N N . TYR A 1 84 ? -1.677 5.066 16.410 1.00 96.81 84 TYR A N 1
ATOM 679 C CA . TYR A 1 84 ? -1.677 3.838 15.625 1.00 96.81 84 TYR A CA 1
ATOM 680 C C . TYR A 1 84 ? -0.846 2.719 16.264 1.00 96.81 84 TYR A C 1
ATOM 682 O O . TYR A 1 84 ? 0.146 2.925 16.970 1.00 96.81 84 TYR A O 1
ATOM 690 N N . SER A 1 85 ? -1.224 1.478 15.944 1.00 96.19 85 SER A N 1
ATOM 691 C CA . SER A 1 85 ? -0.464 0.285 16.337 1.00 96.19 85 SER A CA 1
ATOM 692 C C . SER A 1 85 ? 0.996 0.329 15.858 1.00 96.19 85 SER A C 1
ATOM 694 O O . SER A 1 85 ? 1.338 0.953 14.851 1.00 96.19 85 SER A O 1
ATOM 696 N N . LEU A 1 86 ? 1.881 -0.399 16.547 1.00 96.56 86 LEU A N 1
ATOM 697 C CA . LEU A 1 86 ? 3.303 -0.467 16.193 1.00 96.56 86 LEU A CA 1
ATOM 698 C C . LEU A 1 86 ? 3.526 -0.960 14.754 1.00 96.56 86 LEU A C 1
ATOM 700 O O . LEU A 1 86 ? 4.462 -0.523 14.082 1.00 96.56 86 LEU A O 1
ATOM 704 N N . GLU A 1 87 ? 2.689 -1.879 14.283 1.00 96.88 87 GLU A N 1
ATOM 705 C CA . GLU A 1 87 ? 2.696 -2.394 12.920 1.00 96.88 87 GLU A CA 1
ATOM 706 C C . GLU A 1 87 ? 2.417 -1.293 11.892 1.00 96.88 87 GLU A C 1
ATOM 708 O O . GLU A 1 87 ? 3.140 -1.200 10.898 1.00 96.88 87 GLU A O 1
ATOM 713 N N . LEU A 1 88 ? 1.436 -0.425 12.149 1.00 97.81 88 LEU A N 1
ATOM 714 C CA . LEU A 1 88 ? 1.121 0.708 11.276 1.00 97.81 88 LEU A CA 1
ATOM 715 C C . LEU A 1 88 ? 2.201 1.786 11.308 1.00 97.81 88 LEU A C 1
ATOM 717 O O . LEU A 1 88 ? 2.621 2.250 10.255 1.00 97.81 88 LEU A O 1
ATOM 721 N N . ARG A 1 89 ? 2.776 2.069 12.475 1.00 98.38 89 ARG A N 1
ATOM 722 C CA . ARG A 1 89 ? 3.921 2.987 12.590 1.00 98.38 89 ARG A CA 1
ATOM 723 C C . ARG A 1 89 ? 5.162 2.475 11.862 1.00 98.38 89 ARG A C 1
ATOM 725 O O . ARG A 1 89 ? 5.963 3.232 11.317 1.00 98.38 89 ARG A O 1
ATOM 732 N N . ARG A 1 90 ? 5.359 1.154 11.815 1.00 98.12 90 ARG A N 1
ATOM 733 C CA . ARG A 1 90 ? 6.398 0.532 10.972 1.00 98.12 90 ARG A CA 1
ATOM 734 C C . ARG A 1 90 ? 6.082 0.680 9.484 1.00 98.12 90 ARG A C 1
ATOM 736 O O . ARG A 1 90 ? 7.010 0.916 8.709 1.00 98.12 90 ARG A O 1
ATOM 743 N N . LEU A 1 91 ? 4.813 0.555 9.092 1.00 97.94 91 LEU A N 1
ATOM 744 C CA . LEU A 1 91 ? 4.376 0.821 7.722 1.00 97.94 91 LEU A CA 1
ATOM 745 C C . LEU A 1 91 ? 4.626 2.287 7.346 1.00 97.94 91 LEU A C 1
ATOM 747 O O . LEU A 1 91 ? 5.285 2.512 6.339 1.00 97.94 91 LEU A O 1
ATOM 751 N N . GLY A 1 92 ? 4.221 3.253 8.177 1.00 98.19 92 GLY A N 1
ATOM 752 C CA . GLY A 1 92 ? 4.465 4.685 7.960 1.00 98.19 92 GLY A CA 1
ATOM 753 C C . GLY A 1 92 ? 5.945 4.994 7.726 1.00 98.19 92 GLY A C 1
ATOM 754 O O . GLY A 1 92 ? 6.320 5.514 6.679 1.00 98.19 92 GLY A O 1
ATOM 755 N N . ARG A 1 93 ? 6.836 4.524 8.610 1.00 98.38 93 ARG A N 1
ATOM 756 C CA . ARG A 1 93 ? 8.296 4.665 8.416 1.00 98.38 93 ARG A CA 1
ATOM 757 C C . ARG A 1 93 ? 8.822 3.998 7.144 1.00 98.38 93 ARG A C 1
ATOM 759 O O . ARG A 1 93 ? 9.795 4.473 6.559 1.00 98.38 93 ARG A O 1
ATOM 766 N N . THR A 1 94 ? 8.211 2.890 6.724 1.00 98.19 94 THR A N 1
ATOM 767 C CA . THR A 1 94 ? 8.557 2.225 5.460 1.00 98.19 94 THR A CA 1
ATOM 768 C C . THR A 1 94 ? 8.116 3.075 4.273 1.00 98.19 94 THR A C 1
ATOM 770 O O . THR A 1 94 ? 8.922 3.299 3.375 1.00 98.19 94 THR A O 1
ATOM 773 N N . LEU A 1 95 ? 6.890 3.600 4.286 1.00 98.00 95 LEU A N 1
ATOM 774 C CA . LEU A 1 95 ? 6.381 4.493 3.246 1.00 98.00 95 LEU A CA 1
ATOM 775 C C . LEU A 1 95 ? 7.246 5.749 3.132 1.00 98.00 95 LEU A C 1
ATOM 777 O O . LEU A 1 95 ? 7.709 6.041 2.037 1.00 98.00 95 LEU A O 1
ATOM 781 N N . ARG A 1 96 ? 7.588 6.406 4.250 1.00 98.00 96 ARG A N 1
ATOM 782 C CA . ARG A 1 96 ? 8.470 7.587 4.249 1.00 98.00 96 ARG A CA 1
ATOM 783 C C . ARG A 1 96 ? 9.826 7.295 3.606 1.00 98.00 96 ARG A C 1
ATOM 785 O O . ARG A 1 96 ? 10.314 8.074 2.797 1.00 98.00 96 ARG A O 1
ATOM 792 N N . ARG A 1 97 ? 10.433 6.146 3.932 1.00 98.31 97 ARG A N 1
ATOM 793 C CA . ARG A 1 97 ? 11.727 5.729 3.362 1.00 98.31 97 ARG A CA 1
ATOM 794 C C . ARG A 1 97 ? 11.670 5.532 1.845 1.00 98.31 97 ARG A C 1
ATOM 796 O O . ARG A 1 97 ? 12.664 5.790 1.177 1.00 98.31 97 ARG A O 1
ATOM 803 N N . TRP A 1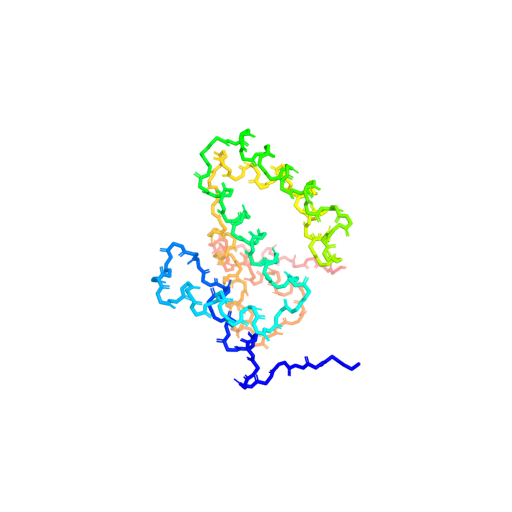 98 ? 10.549 5.025 1.338 1.00 97.25 98 TRP A N 1
ATOM 804 C CA . TRP A 1 98 ? 10.384 4.643 -0.066 1.00 97.25 98 TRP A CA 1
ATOM 805 C C . TRP A 1 98 ? 9.553 5.640 -0.885 1.00 97.25 98 TRP A C 1
ATOM 807 O O . TRP A 1 98 ? 9.292 5.388 -2.060 1.00 97.25 98 TRP A O 1
ATOM 817 N N . ALA A 1 99 ? 9.144 6.763 -0.291 1.00 96.44 99 ALA A N 1
ATOM 818 C CA . ALA A 1 99 ? 8.285 7.762 -0.916 1.00 96.44 99 ALA A CA 1
ATOM 819 C C . ALA A 1 99 ? 8.815 8.246 -2.282 1.00 96.44 99 ALA A C 1
ATOM 821 O O . ALA A 1 99 ? 8.043 8.204 -3.243 1.00 96.44 99 ALA A O 1
ATOM 822 N N . PRO A 1 100 ? 10.117 8.578 -2.449 1.00 94.62 100 PRO A N 1
ATOM 823 C CA . PRO A 1 100 ? 10.642 8.986 -3.752 1.00 94.62 100 PRO A CA 1
ATOM 824 C C . PRO A 1 100 ? 10.513 7.898 -4.826 1.00 94.62 100 PRO A C 1
ATOM 826 O O . PRO A 1 100 ? 10.176 8.186 -5.970 1.00 94.62 100 PRO A O 1
ATOM 829 N N . GLN A 1 101 ? 10.759 6.633 -4.474 1.00 93.50 101 GLN A N 1
ATOM 830 C CA . GLN A 1 101 ? 10.686 5.510 -5.412 1.00 93.50 101 GLN A CA 1
ATOM 831 C C . GLN A 1 101 ? 9.239 5.160 -5.766 1.00 93.50 101 GLN A C 1
ATOM 833 O O . GLN A 1 101 ? 8.959 4.828 -6.917 1.00 93.50 101 GLN A O 1
ATOM 838 N N . ILE A 1 102 ? 8.325 5.249 -4.795 1.00 93.19 102 ILE A N 1
ATOM 839 C CA . ILE A 1 102 ? 6.886 5.080 -5.023 1.00 93.19 102 ILE A CA 1
ATOM 840 C C . ILE A 1 102 ? 6.397 6.165 -5.990 1.00 93.19 102 ILE A C 1
ATOM 842 O O . ILE A 1 102 ? 5.794 5.837 -7.007 1.00 93.19 102 ILE A O 1
ATOM 846 N N . ALA A 1 103 ? 6.739 7.434 -5.745 1.00 93.31 103 ALA A N 1
ATOM 847 C CA . ALA A 1 103 ? 6.375 8.548 -6.620 1.00 93.31 103 ALA A CA 1
ATOM 848 C C . ALA A 1 103 ? 6.996 8.433 -8.027 1.00 93.31 103 ALA A C 1
ATOM 850 O O . ALA A 1 103 ? 6.326 8.687 -9.026 1.00 93.31 103 ALA A O 1
ATOM 851 N N . ALA A 1 104 ? 8.244 7.964 -8.146 1.00 91.88 104 ALA A N 1
ATOM 852 C CA . ALA A 1 104 ? 8.919 7.783 -9.437 1.00 91.88 104 ALA A CA 1
ATOM 853 C C . ALA A 1 104 ? 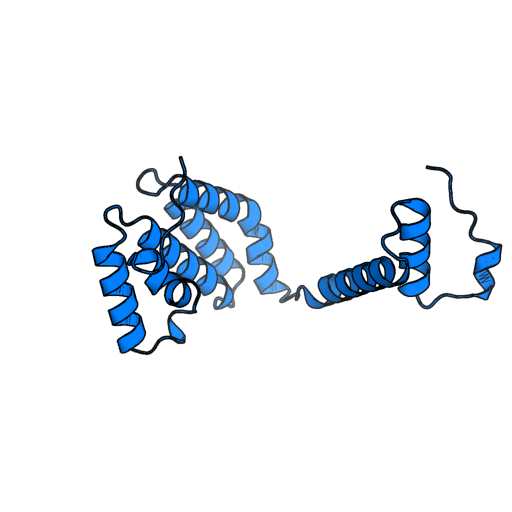8.201 6.796 -10.383 1.00 91.88 104 ALA A C 1
ATOM 855 O O . ALA A 1 104 ? 8.333 6.885 -11.612 1.00 91.88 104 ALA A O 1
ATOM 856 N N . TRP A 1 105 ? 7.404 5.867 -9.843 1.00 92.25 105 TRP A N 1
ATOM 857 C CA . TRP A 1 105 ? 6.553 5.001 -10.658 1.00 92.25 105 TRP A CA 1
ATOM 858 C C . TRP A 1 105 ? 5.500 5.792 -11.447 1.00 92.25 105 TRP A C 1
ATOM 860 O O . TRP A 1 105 ? 5.172 5.409 -12.567 1.00 92.25 105 TRP A O 1
ATOM 870 N N . HIS A 1 106 ? 5.011 6.918 -10.926 1.00 92.06 106 HIS A N 1
ATOM 871 C CA . HIS A 1 106 ? 3.994 7.732 -11.599 1.00 92.06 106 HIS A CA 1
ATOM 872 C C . HIS A 1 106 ? 4.533 8.404 -12.865 1.00 92.06 106 HIS A C 1
ATOM 874 O O . HIS A 1 106 ? 3.800 8.526 -13.842 1.00 92.06 106 HIS A O 1
ATOM 880 N N . ALA A 1 107 ? 5.826 8.744 -12.893 1.00 88.62 107 ALA A N 1
ATOM 881 C CA . ALA A 1 107 ? 6.482 9.302 -14.075 1.00 88.62 107 ALA A CA 1
ATOM 882 C C . ALA A 1 107 ? 6.839 8.229 -15.119 1.00 88.62 107 ALA A C 1
ATOM 884 O O . ALA A 1 107 ? 6.641 8.422 -16.314 1.00 88.62 107 ALA A O 1
ATOM 885 N N . SER A 1 108 ? 7.377 7.086 -14.678 1.00 88.50 108 SER A N 1
ATOM 886 C CA . SER A 1 108 ? 7.879 6.044 -15.590 1.00 88.50 108 SER A CA 1
ATOM 887 C C . SER A 1 108 ? 6.821 5.029 -16.022 1.00 88.50 108 SER A C 1
ATOM 889 O O . SER A 1 108 ? 6.966 4.393 -17.066 1.00 88.50 108 SER A O 1
ATOM 891 N N . ARG A 1 109 ? 5.801 4.805 -15.184 1.00 87.06 109 ARG A N 1
ATOM 892 C CA . ARG A 1 109 ? 4.817 3.711 -15.276 1.00 87.06 109 ARG A CA 1
ATOM 893 C C . ARG A 1 109 ? 5.466 2.342 -15.502 1.00 87.06 109 ARG A C 1
ATOM 895 O O . ARG A 1 109 ? 4.837 1.425 -16.034 1.00 87.06 109 ARG A O 1
ATOM 902 N N . ALA A 1 110 ? 6.725 2.195 -15.082 1.00 86.06 110 ALA A N 1
ATOM 903 C CA . ALA A 1 110 ? 7.489 0.979 -15.273 1.00 86.06 110 ALA A CA 1
ATOM 904 C C . ALA A 1 110 ? 6.796 -0.170 -14.537 1.00 86.06 110 ALA A C 1
ATOM 906 O O . ALA A 1 110 ? 6.478 -0.084 -13.350 1.00 86.06 110 ALA A O 1
ATOM 907 N N . SER A 1 111 ? 6.536 -1.260 -15.252 1.00 84.25 111 SER A N 1
ATOM 908 C CA . SER A 1 111 ? 5.999 -2.466 -14.632 1.00 84.25 111 SER A CA 1
ATOM 909 C C . SER A 1 111 ? 7.138 -3.341 -14.113 1.00 84.25 111 SER A C 1
ATOM 911 O O . SER A 1 111 ? 8.227 -3.369 -14.684 1.00 84.25 111 SER A O 1
ATOM 913 N N . ASN A 1 112 ? 6.856 -4.159 -13.099 1.00 87.12 112 ASN A N 1
ATOM 914 C CA . ASN A 1 112 ? 7.761 -5.240 -12.696 1.00 87.12 112 ASN A CA 1
ATOM 915 C C . ASN A 1 112 ? 7.832 -6.382 -13.731 1.00 87.12 112 ASN A C 1
ATOM 917 O O . ASN A 1 112 ? 8.523 -7.366 -13.491 1.00 87.12 112 ASN A O 1
ATOM 921 N N . GLY A 1 113 ? 7.146 -6.283 -14.878 1.00 87.62 113 GLY A N 1
ATOM 922 C CA . GLY A 1 113 ? 7.073 -7.331 -15.898 1.00 87.62 113 GLY A CA 1
ATOM 923 C C . GLY A 1 113 ? 8.440 -7.844 -16.370 1.00 87.62 113 GLY A C 1
ATOM 924 O O . GLY A 1 113 ? 8.664 -9.052 -16.303 1.00 87.62 113 GLY A O 1
ATOM 925 N N . PRO A 1 114 ? 9.384 -6.977 -16.784 1.00 85.75 114 PRO A N 1
ATOM 926 C CA . PRO A 1 114 ? 10.725 -7.409 -17.184 1.00 85.75 114 PRO A CA 1
ATOM 927 C C . PRO A 1 114 ? 11.487 -8.126 -16.061 1.00 85.75 114 PRO A C 1
ATOM 929 O O . PRO A 1 114 ? 12.108 -9.164 -16.289 1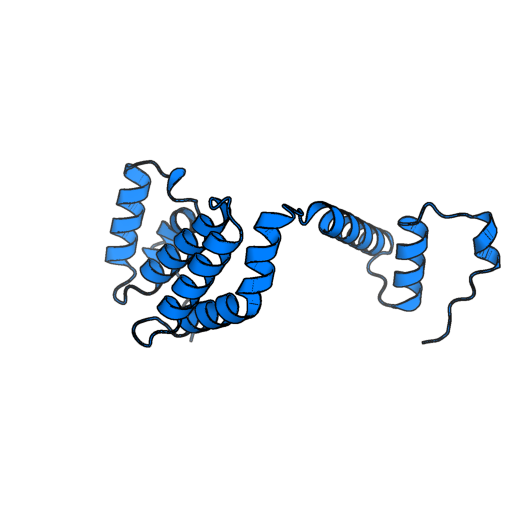.00 85.75 114 PRO A O 1
ATOM 932 N N . VAL A 1 115 ? 11.395 -7.613 -14.831 1.00 88.81 115 VAL A N 1
ATOM 933 C CA . VAL A 1 115 ? 12.034 -8.218 -13.653 1.00 88.81 115 VAL A CA 1
ATOM 934 C C . VAL A 1 115 ? 11.419 -9.585 -13.349 1.00 88.81 115 VAL A C 1
ATOM 936 O O . VAL A 1 115 ? 12.142 -10.555 -13.130 1.00 88.81 115 VAL A O 1
ATOM 939 N N . GLU A 1 116 ? 10.092 -9.704 -13.400 1.00 91.75 116 GLU A N 1
ATOM 940 C CA . GLU A 1 116 ? 9.384 -10.972 -13.211 1.00 91.75 116 GLU A CA 1
ATOM 941 C C . GLU A 1 116 ? 9.675 -11.977 -14.327 1.00 91.75 116 GLU A C 1
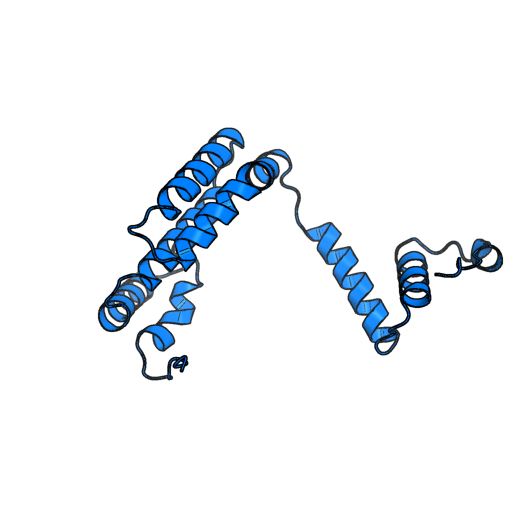ATOM 943 O O . GLU A 1 116 ? 9.816 -13.169 -14.049 1.00 91.75 116 GLU A O 1
ATOM 948 N N . ALA A 1 117 ? 9.840 -11.524 -15.571 1.00 88.94 117 ALA A N 1
ATOM 949 C CA . ALA A 1 117 ? 10.247 -12.380 -16.679 1.00 88.94 117 ALA A CA 1
ATOM 950 C C . ALA A 1 117 ? 11.636 -12.988 -16.423 1.00 88.94 117 ALA A C 1
ATOM 952 O O . ALA A 1 117 ? 11.805 -14.206 -16.527 1.00 88.94 117 ALA A O 1
ATOM 953 N N . ILE A 1 118 ? 12.607 -12.171 -15.998 1.00 87.75 118 ILE A N 1
ATOM 954 C CA . ILE A 1 118 ? 13.956 -12.629 -15.626 1.00 87.75 118 ILE A CA 1
ATOM 955 C C . ILE A 1 118 ? 13.901 -13.555 -14.402 1.00 87.75 118 ILE A C 1
ATOM 957 O O . ILE A 1 118 ? 14.515 -14.624 -14.402 1.00 87.75 118 ILE A O 1
ATOM 961 N N . ASN A 1 119 ? 13.122 -13.214 -13.374 1.00 90.38 119 ASN A N 1
ATOM 962 C CA . ASN A 1 119 ? 12.943 -14.064 -12.195 1.00 90.38 119 ASN A CA 1
ATOM 963 C C . ASN A 1 119 ? 12.316 -15.414 -12.563 1.00 90.38 119 ASN A C 1
ATOM 965 O O . ASN A 1 119 ? 12.743 -16.459 -12.067 1.00 90.38 119 ASN A O 1
ATOM 969 N N . GLY A 1 120 ? 11.311 -15.416 -13.436 1.00 91.69 120 GLY A N 1
ATOM 970 C CA . GLY A 1 120 ? 10.677 -16.619 -13.967 1.00 91.69 120 GLY A CA 1
ATOM 971 C C . GLY A 1 120 ? 11.663 -17.487 -14.746 1.00 91.69 120 GLY A C 1
ATOM 972 O O . GLY A 1 120 ? 11.687 -18.707 -14.562 1.00 91.69 120 GLY A O 1
ATOM 973 N N . LEU A 1 121 ? 12.526 -16.863 -15.548 1.00 89.62 121 LEU A N 1
ATOM 974 C CA . LEU A 1 121 ? 13.613 -17.520 -16.267 1.00 89.62 121 LEU A CA 1
ATOM 975 C C . LEU A 1 121 ? 14.590 -18.205 -15.305 1.00 89.62 121 LEU A C 1
ATOM 977 O O . LEU A 1 121 ? 14.817 -19.411 -15.397 1.00 89.62 121 LEU A O 1
ATOM 981 N N . ALA A 1 122 ? 15.108 -17.462 -14.327 1.00 88.50 122 ALA A N 1
ATOM 982 C CA . ALA A 1 122 ? 16.045 -17.976 -13.334 1.00 88.50 122 ALA A CA 1
ATOM 983 C C . ALA A 1 122 ? 15.434 -19.124 -12.509 1.00 88.50 122 ALA A C 1
ATOM 985 O O . ALA A 1 122 ? 16.082 -20.150 -12.277 1.00 88.50 122 ALA A O 1
ATOM 986 N N . LYS A 1 123 ? 14.156 -19.001 -12.122 1.00 90.56 123 LYS A N 1
ATOM 987 C CA . LYS A 1 123 ? 13.396 -20.063 -11.439 1.00 90.56 123 LYS A CA 1
ATOM 988 C C . LYS A 1 123 ? 13.254 -21.312 -12.314 1.00 90.56 123 LYS A C 1
ATOM 990 O O . LYS A 1 123 ? 13.403 -22.423 -11.803 1.00 90.56 123 LYS A O 1
ATOM 995 N N . ARG A 1 124 ? 12.997 -21.157 -13.618 1.00 90.31 124 ARG A N 1
ATOM 996 C CA . ARG A 1 124 ? 12.921 -22.274 -14.577 1.00 90.31 124 ARG A CA 1
ATOM 997 C C . ARG A 1 124 ? 14.257 -23.006 -14.677 1.00 90.31 124 ARG A C 1
ATOM 999 O O . ARG A 1 124 ? 14.277 -24.226 -14.558 1.00 90.31 124 ARG A O 1
ATOM 1006 N N . ILE A 1 125 ? 15.359 -22.272 -14.811 1.00 88.81 125 ILE A N 1
ATOM 1007 C CA . ILE A 1 125 ? 16.714 -22.839 -14.878 1.00 88.81 125 ILE A CA 1
ATOM 1008 C C . ILE A 1 125 ? 17.031 -23.624 -13.606 1.00 88.81 125 ILE A C 1
ATOM 1010 O O . ILE A 1 125 ? 17.473 -24.768 -13.685 1.00 88.81 125 ILE A O 1
ATOM 1014 N N . LYS A 1 126 ? 16.728 -23.057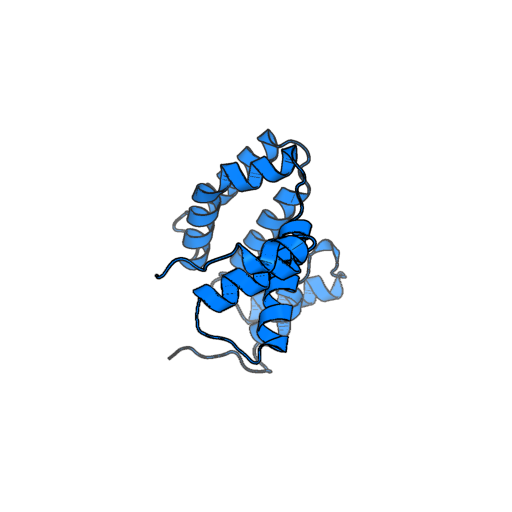 -12.431 1.00 89.06 126 LYS A N 1
ATOM 1015 C CA . LYS A 1 126 ? 16.917 -23.746 -11.147 1.00 89.06 126 LYS A CA 1
ATOM 1016 C C . LYS A 1 126 ? 16.113 -25.049 -11.061 1.00 89.06 126 LYS A C 1
ATOM 1018 O O . LYS A 1 126 ? 16.618 -26.031 -10.523 1.00 89.06 126 LYS A O 1
ATOM 1023 N N . ARG A 1 127 ? 14.885 -25.068 -11.597 1.00 90.31 127 ARG A N 1
ATOM 1024 C CA . ARG A 1 127 ? 14.020 -26.259 -11.621 1.00 90.31 127 ARG A CA 1
ATOM 1025 C C . ARG A 1 127 ? 14.562 -27.350 -12.546 1.00 90.31 127 ARG A C 1
ATOM 1027 O O . ARG A 1 127 ? 14.619 -28.497 -12.129 1.00 90.31 127 ARG A O 1
ATOM 1034 N N . VAL A 1 128 ? 14.982 -26.994 -13.762 1.00 87.81 128 VAL A N 1
ATOM 1035 C CA . VAL A 1 128 ? 15.551 -27.947 -14.738 1.00 87.81 128 VAL A CA 1
ATOM 1036 C C . VAL A 1 128 ? 16.900 -28.497 -14.264 1.00 87.81 128 VAL A C 1
ATOM 1038 O O . VAL A 1 128 ? 17.220 -29.650 -14.515 1.00 87.81 128 VAL A O 1
ATOM 1041 N N . ALA A 1 129 ? 17.674 -27.699 -13.529 1.00 85.94 129 ALA A N 1
ATOM 1042 C CA . ALA A 1 129 ? 18.945 -28.114 -12.941 1.00 85.94 129 ALA A CA 1
ATOM 1043 C C . ALA A 1 129 ? 18.801 -28.836 -11.583 1.00 85.94 129 ALA A C 1
ATOM 1045 O O . ALA A 1 129 ? 19.782 -28.912 -10.848 1.00 85.94 129 ALA A O 1
ATOM 1046 N N . PHE A 1 130 ? 17.594 -29.294 -11.217 1.00 87.62 130 PHE A N 1
ATOM 1047 C CA . PHE A 1 130 ? 17.300 -30.020 -9.972 1.00 87.62 130 PHE A CA 1
ATOM 1048 C C . PHE A 1 130 ? 17.857 -29.360 -8.696 1.00 87.62 130 PHE A C 1
ATOM 1050 O O . PHE A 1 130 ? 18.312 -30.029 -7.775 1.00 87.62 130 PHE A O 1
ATOM 1057 N N . GLY A 1 131 ? 17.797 -28.025 -8.619 1.00 82.38 131 GLY A N 1
ATOM 1058 C CA . GLY A 1 131 ? 18.157 -27.300 -7.399 1.00 82.38 131 GLY A CA 1
ATOM 1059 C C . GLY A 1 131 ? 19.650 -27.028 -7.214 1.00 82.38 131 GLY A C 1
ATOM 1060 O O . GLY A 1 131 ? 20.087 -26.916 -6.073 1.00 82.38 131 GLY A O 1
ATOM 1061 N N . ILE A 1 132 ? 20.405 -26.867 -8.308 1.00 86.12 132 ILE A N 1
ATOM 1062 C CA . ILE A 1 132 ? 21.824 -26.469 -8.294 1.00 86.12 132 ILE A CA 1
ATOM 1063 C C . ILE A 1 132 ? 22.143 -25.411 -7.218 1.00 86.12 132 ILE A C 1
ATOM 1065 O O . ILE A 1 132 ? 21.486 -24.370 -7.124 1.00 86.12 132 ILE A O 1
ATOM 1069 N N . THR A 1 133 ? 23.154 -25.700 -6.400 1.00 86.19 133 THR A N 1
ATOM 1070 C CA . THR A 1 133 ? 23.548 -24.888 -5.237 1.00 86.19 133 THR A CA 1
ATOM 1071 C C . THR A 1 133 ? 24.833 -24.096 -5.469 1.00 86.19 133 THR A C 1
ATOM 1073 O O . THR A 1 133 ? 25.046 -23.076 -4.820 1.00 86.19 133 THR A O 1
ATOM 1076 N N . ASN A 1 134 ? 25.675 -24.526 -6.417 1.00 89.94 134 ASN A N 1
ATOM 1077 C CA . ASN A 1 134 ? 26.904 -23.823 -6.775 1.00 89.94 134 ASN A CA 1
ATOM 1078 C C . ASN A 1 134 ? 26.584 -22.531 -7.550 1.00 89.94 134 ASN A C 1
ATOM 1080 O O . ASN A 1 134 ? 26.009 -22.578 -8.643 1.00 89.94 134 ASN A O 1
ATOM 1084 N N . TRP A 1 135 ? 26.978 -21.386 -6.986 1.00 86.81 135 TRP A N 1
ATOM 1085 C CA . TRP A 1 135 ? 26.708 -20.059 -7.544 1.00 86.81 135 TRP A CA 1
ATOM 1086 C C . TRP A 1 135 ? 27.327 -19.846 -8.927 1.00 86.81 135 TRP A C 1
ATOM 1088 O O . TRP A 1 135 ? 26.645 -19.361 -9.828 1.00 86.81 135 TRP A O 1
ATOM 1098 N N . THR A 1 136 ? 28.586 -20.245 -9.120 1.00 88.38 136 THR A N 1
ATOM 1099 C CA . THR A 1 136 ? 29.306 -20.090 -10.391 1.00 88.38 136 THR A CA 1
ATOM 1100 C C . THR A 1 136 ? 28.580 -20.826 -11.512 1.00 88.38 136 THR A C 1
ATOM 1102 O O . THR A 1 136 ? 28.252 -20.237 -12.544 1.00 88.38 136 THR A O 1
ATOM 1105 N N . HIS A 1 137 ? 28.222 -22.091 -11.285 1.00 86.25 137 HIS A N 1
ATOM 1106 C CA . HIS A 1 137 ? 27.473 -22.881 -12.261 1.00 86.25 137 HIS A CA 1
ATOM 1107 C C . HIS A 1 137 ? 26.056 -22.345 -12.494 1.00 86.25 137 HIS A C 1
ATOM 1109 O O . HIS A 1 137 ? 25.573 -22.351 -13.629 1.00 86.25 137 HIS A O 1
ATOM 1115 N N . TRP A 1 138 ? 25.381 -21.872 -11.444 1.00 87.12 138 TRP A N 1
ATOM 1116 C CA . TRP A 1 138 ? 24.066 -21.247 -11.569 1.00 87.12 138 TRP A CA 1
ATOM 1117 C C . TRP A 1 138 ? 24.131 -19.985 -12.438 1.00 87.12 138 TRP A C 1
ATOM 1119 O O . TRP A 1 138 ? 23.366 -19.862 -13.396 1.00 87.12 138 TRP A O 1
ATOM 1129 N N . ARG A 1 139 ? 25.089 -19.092 -12.166 1.00 86.44 139 ARG A N 1
ATOM 1130 C CA . ARG A 1 139 ? 25.298 -17.840 -12.902 1.00 86.44 139 ARG A CA 1
ATOM 1131 C C . ARG A 1 139 ? 25.570 -18.098 -14.381 1.00 86.44 139 ARG A C 1
ATOM 1133 O O . ARG A 1 139 ? 24.917 -17.483 -15.219 1.00 86.44 139 ARG A O 1
ATOM 1140 N N . VAL A 1 140 ? 26.480 -19.021 -14.706 1.00 86.00 140 VAL A N 1
ATOM 1141 C CA . VAL A 1 140 ? 26.798 -19.379 -16.101 1.00 86.00 140 VAL A CA 1
ATOM 1142 C C . VAL A 1 140 ? 25.546 -19.857 -16.838 1.00 86.00 140 VAL A C 1
ATOM 1144 O O . VAL A 1 140 ? 25.246 -19.367 -17.923 1.00 86.00 140 VAL A O 1
ATOM 1147 N N . ARG A 1 141 ? 24.756 -20.752 -16.232 1.00 86.56 141 ARG A N 1
ATOM 1148 C CA . ARG A 1 141 ? 23.518 -21.261 -16.847 1.00 86.56 141 ARG A CA 1
ATOM 1149 C C . ARG A 1 141 ? 22.479 -20.163 -17.068 1.00 86.56 141 ARG A C 1
ATOM 1151 O O . ARG A 1 141 ? 21.836 -20.155 -18.114 1.00 86.56 141 ARG A O 1
ATOM 1158 N N . VAL A 1 142 ? 22.320 -19.241 -16.114 1.00 86.12 142 VAL A N 1
ATOM 1159 C CA . VAL A 1 142 ? 21.414 -18.088 -16.258 1.00 86.12 142 VAL A CA 1
ATOM 1160 C C . VAL A 1 142 ? 21.846 -17.192 -17.415 1.00 86.12 142 VAL A C 1
ATOM 1162 O O . VAL A 1 142 ? 21.011 -16.863 -18.255 1.00 86.12 142 VAL A O 1
ATOM 1165 N N . LEU A 1 143 ? 23.133 -16.849 -17.504 1.00 84.06 143 LEU A N 1
ATOM 1166 C CA . LEU A 1 143 ? 23.661 -15.988 -18.566 1.00 84.06 143 LEU A CA 1
ATOM 1167 C C . LEU A 1 143 ? 23.550 -16.635 -19.952 1.00 84.06 143 LEU A C 1
ATOM 1169 O O . LEU A 1 143 ? 23.097 -15.980 -20.889 1.00 84.06 143 LEU A O 1
ATOM 1173 N N . LEU A 1 144 ? 23.882 -17.925 -20.072 1.00 83.25 144 LEU A N 1
ATOM 1174 C CA . LEU A 1 144 ? 23.746 -18.663 -21.331 1.00 83.25 144 LEU A CA 1
ATOM 1175 C C . LEU A 1 144 ? 22.292 -18.732 -21.796 1.00 83.25 144 LEU A C 1
ATOM 1177 O O . LEU A 1 144 ? 22.022 -18.568 -22.976 1.00 83.25 144 LEU A O 1
ATOM 1181 N N . TYR A 1 145 ? 21.343 -18.949 -20.888 1.00 79.62 145 TYR A N 1
ATOM 1182 C CA . TYR A 1 145 ? 19.937 -19.092 -21.262 1.00 79.62 145 TYR A CA 1
ATOM 1183 C C . TYR A 1 145 ? 19.253 -17.742 -21.546 1.00 79.62 145 TYR A C 1
ATOM 1185 O O . TYR A 1 145 ? 18.393 -17.662 -22.419 1.00 79.62 145 TYR A O 1
ATOM 1193 N N . ALA A 1 146 ? 19.622 -16.674 -20.828 1.00 76.81 146 ALA A N 1
ATOM 1194 C CA . ALA A 1 146 ? 19.032 -15.342 -20.989 1.00 76.81 146 ALA A CA 1
ATOM 1195 C C . ALA A 1 146 ? 19.568 -14.567 -22.205 1.00 76.81 146 ALA A C 1
ATOM 1197 O O . ALA A 1 146 ? 18.855 -13.734 -22.759 1.00 76.81 146 ALA A O 1
ATOM 1198 N N . GLY A 1 147 ? 20.816 -14.813 -22.614 1.00 68.50 147 GLY A N 1
ATOM 1199 C CA . GLY A 1 147 ? 21.559 -13.922 -23.508 1.00 68.50 147 GLY A CA 1
ATOM 1200 C C . GLY A 1 147 ? 21.435 -14.154 -25.017 1.00 68.50 147 GLY A C 1
ATOM 1201 O O . GLY A 1 147 ? 22.186 -13.511 -25.735 1.00 68.50 147 GLY A O 1
ATOM 1202 N N . LYS A 1 148 ? 20.553 -15.041 -25.515 1.00 63.03 148 LYS A N 1
ATOM 1203 C CA . LYS A 1 148 ? 20.704 -15.681 -26.847 1.00 63.03 148 LYS A CA 1
ATOM 1204 C C . LYS A 1 148 ? 22.126 -16.254 -26.975 1.00 63.03 148 LYS A C 1
ATOM 1206 O O . LYS A 1 148 ? 23.016 -15.575 -27.480 1.00 63.03 148 LYS A O 1
ATOM 1211 N N . PRO A 1 149 ? 22.367 -17.468 -26.465 1.00 59.53 149 PRO A N 1
ATOM 1212 C CA . PRO A 1 149 ? 23.717 -18.002 -26.363 1.00 59.53 149 PRO A CA 1
ATOM 1213 C C . PRO A 1 149 ? 24.383 -18.038 -27.741 1.00 59.53 149 PRO A C 1
ATOM 1215 O O . PRO A 1 149 ? 23.922 -18.724 -28.650 1.00 59.53 149 PRO A O 1
ATOM 1218 N N . ASP A 1 150 ? 25.470 -17.283 -27.883 1.00 62.62 150 ASP A N 1
ATOM 1219 C CA . ASP A 1 150 ? 26.397 -17.431 -28.995 1.00 62.62 150 ASP A CA 1
ATOM 1220 C C . ASP A 1 150 ? 27.279 -18.643 -28.691 1.00 62.62 150 ASP A C 1
ATOM 1222 O O . ASP A 1 150 ? 28.313 -18.552 -28.024 1.00 62.62 150 ASP A O 1
ATOM 1226 N N . TRP A 1 151 ? 26.806 -19.811 -29.124 1.00 64.81 151 TRP A N 1
ATOM 1227 C CA . TRP A 1 151 ? 27.437 -21.103 -28.856 1.00 64.81 151 TRP A CA 1
ATOM 1228 C C . TRP A 1 151 ? 28.879 -21.177 -29.375 1.00 64.81 151 TRP A C 1
ATOM 1230 O O . TRP A 1 151 ? 29.668 -21.950 -28.834 1.00 64.81 151 TRP A O 1
ATOM 1240 N N . SER A 1 152 ? 29.253 -20.330 -30.344 1.00 67.31 152 SER A N 1
ATOM 1241 C CA . SER A 1 152 ? 30.629 -20.231 -30.848 1.00 67.31 152 SER A CA 1
ATOM 1242 C C . SER A 1 152 ? 31.625 -19.742 -29.787 1.00 67.31 152 SER A C 1
ATOM 1244 O O . SER A 1 152 ? 32.815 -20.030 -29.875 1.00 67.31 152 SER A O 1
ATOM 1246 N N . LYS A 1 153 ? 31.143 -19.058 -28.741 1.00 60.91 153 LYS A N 1
ATOM 1247 C CA . LYS A 1 153 ? 31.974 -18.474 -27.679 1.00 60.91 153 LYS A CA 1
ATOM 1248 C C . LYS A 1 153 ? 32.092 -19.344 -26.433 1.00 60.91 153 LYS A C 1
ATOM 1250 O O . LYS A 1 153 ? 32.860 -19.003 -25.538 1.00 60.91 153 LYS A O 1
ATOM 1255 N N . LEU A 1 154 ? 31.400 -20.481 -26.348 1.00 61.19 154 LEU A N 1
ATOM 1256 C CA . LEU A 1 154 ? 31.456 -21.338 -25.154 1.00 61.19 154 LEU A CA 1
ATOM 1257 C C . LEU A 1 154 ? 32.865 -21.842 -24.831 1.00 61.19 154 LEU A C 1
ATOM 1259 O O . LEU A 1 154 ? 33.225 -21.897 -23.660 1.00 61.19 154 LEU A O 1
ATOM 1263 N N . ALA A 1 155 ? 33.676 -22.133 -25.851 1.00 64.69 155 ALA A N 1
ATOM 1264 C CA . ALA A 1 155 ? 35.070 -22.548 -25.676 1.00 64.69 155 ALA A CA 1
ATOM 1265 C C . ALA A 1 155 ? 35.968 -21.451 -25.064 1.00 64.69 155 ALA A C 1
ATOM 1267 O O . ALA A 1 155 ? 37.059 -21.748 -24.593 1.00 64.69 155 ALA A O 1
ATOM 1268 N N . THR A 1 156 ? 35.510 -20.194 -25.060 1.00 64.12 156 THR A N 1
ATOM 1269 C CA . THR A 1 156 ? 36.254 -19.030 -24.542 1.00 64.12 156 THR A CA 1
ATOM 1270 C C . THR A 1 156 ? 35.779 -18.563 -23.166 1.00 64.12 156 THR A C 1
ATOM 1272 O O . THR A 1 156 ? 36.395 -17.686 -22.565 1.00 64.12 156 THR A O 1
ATOM 1275 N N . ILE A 1 157 ? 34.691 -19.137 -22.640 1.00 62.47 157 ILE A N 1
ATOM 1276 C CA . ILE A 1 157 ? 34.167 -18.780 -21.320 1.00 62.47 157 ILE A CA 1
ATOM 1277 C C . ILE A 1 157 ? 34.826 -19.686 -20.280 1.00 62.47 157 ILE A C 1
ATOM 1279 O O . ILE A 1 157 ? 34.315 -20.755 -19.954 1.00 62.47 157 ILE A O 1
ATOM 1283 N N . THR A 1 158 ? 35.945 -19.231 -19.724 1.00 63.78 158 THR A N 1
ATOM 1284 C CA . THR A 1 158 ? 36.521 -19.818 -18.509 1.00 63.78 158 THR A CA 1
ATOM 1285 C C . THR A 1 158 ? 35.814 -19.206 -17.298 1.00 63.78 158 THR A C 1
ATOM 1287 O O . THR A 1 158 ? 35.907 -17.992 -17.097 1.00 63.78 158 THR A O 1
ATOM 1290 N N . PRO A 1 159 ? 35.082 -19.983 -16.478 1.00 59.91 159 PRO A N 1
ATOM 1291 C CA . PRO A 1 159 ? 34.490 -19.449 -15.260 1.00 59.91 159 PRO A CA 1
ATOM 1292 C C . PRO A 1 159 ? 35.609 -19.007 -14.315 1.00 59.91 159 PRO A C 1
ATOM 1294 O O . PRO A 1 159 ? 36.484 -19.806 -13.985 1.00 59.91 159 PRO A O 1
ATOM 1297 N N . ALA A 1 160 ? 35.581 -17.750 -13.871 1.00 55.41 160 ALA A N 1
ATOM 1298 C CA . ALA A 1 160 ? 36.472 -17.307 -12.806 1.00 55.41 160 ALA A CA 1
ATOM 1299 C C . ALA A 1 160 ? 36.189 -18.121 -11.531 1.00 55.41 160 ALA A C 1
ATOM 1301 O O . ALA A 1 160 ? 35.025 -18.379 -11.195 1.00 55.41 160 ALA A O 1
ATOM 1302 N N . ALA A 1 161 ? 37.257 -18.542 -10.852 1.00 59.03 161 ALA A N 1
ATOM 1303 C CA . ALA A 1 161 ? 37.163 -19.122 -9.518 1.00 59.03 161 ALA A CA 1
ATOM 1304 C C . ALA A 1 161 ? 36.552 -18.090 -8.541 1.00 59.03 161 ALA A C 1
ATOM 1306 O O . ALA A 1 161 ? 36.683 -16.890 -8.794 1.00 59.03 161 ALA A O 1
ATOM 1307 N N . PRO A 1 162 ? 35.824 -18.546 -7.502 1.00 58.47 162 PRO A N 1
ATOM 1308 C CA . PRO A 1 162 ? 35.133 -17.671 -6.553 1.00 58.47 162 PRO A CA 1
ATOM 1309 C C . PRO A 1 162 ? 36.064 -16.706 -5.814 1.00 58.47 162 PRO A C 1
ATOM 1311 O O . PRO A 1 162 ? 37.236 -17.075 -5.580 1.00 58.47 162 PRO A O 1
#

pLDDT: mean 89.2, std 11.53, range [41.72, 98.38]

Foldseek 3Di:
DDDDDDPPQLCNVLVVVLPDAPVPDDPVNVVSNVVSCVRHPPLCQSVVVSVLVNLVVVLVVDLQLVVSLVSLLVSLVVQCDPSHDPVSVVVSVVSNVCSNVSSVCSVVVDDCVVVVVLVVLLVVQCVVVVNDDDPQVSVVSSCCSPPVHPVVCPVVDDRDDD

Sequence (162 aa):
MKHRGRKSDPLYRTRRLLVMADERLDDRARERRQGLLAAGDPKGHVRDAWTAKEAVREIYRIADPNLALEWVTELADTLDDTVYSLELRRLGRTLRRWAPQIAAWHASRASNGPVEAINGLAKRIKRVAFGITNWTHWRVRVLLYAGKPDWSKLATITPAAP

Radius of gyration: 23.16 Å; chains: 1; bounding box: 61×45×54 Å